Protein AF-A0A2U1NTQ9-F1 (afdb_monomer_lite)

pLDDT: mean 70.95, std 20.69, range [36.34, 97.25]

Radius of gyration: 29.58 Å; chains: 1; bounding box: 92×38×48 Å

InterPro domains:
  IPR010666 Zinc finger, GRF-type [PF06839] (3-42)
  IPR010666 Zinc finger, GRF-type [PS51999] (4-44)

Structure (mmCIF, N/CA/C/O backbone):
data_AF-A0A2U1NTQ9-F1
#
_entry.id   AF-A0A2U1NTQ9-F1
#
loop_
_atom_site.group_PDB
_atom_site.id
_atom_site.type_symbol
_atom_site.label_atom_id
_atom_site.label_alt_id
_atom_site.label_comp_id
_atom_site.label_asym_id
_atom_site.label_entity_id
_atom_site.label_seq_id
_atom_site.pdbx_PDB_ins_code
_atom_site.Cartn_x
_atom_site.Cartn_y
_atom_site.Cartn_z
_atom_site.occupancy
_atom_site.B_iso_or_equiv
_atom_site.auth_seq_id
_atom_site.auth_comp_id
_atom_site.auth_asym_id
_atom_site.auth_atom_id
_atom_site.pdbx_PDB_model_num
ATOM 1 N N . MET A 1 1 ? -14.479 7.773 19.818 1.00 83.50 1 MET A N 1
ATOM 2 C CA . MET A 1 1 ? -13.169 7.089 19.780 1.00 83.50 1 MET A CA 1
ATOM 3 C C . MET A 1 1 ? -13.435 5.592 19.778 1.00 83.50 1 MET A C 1
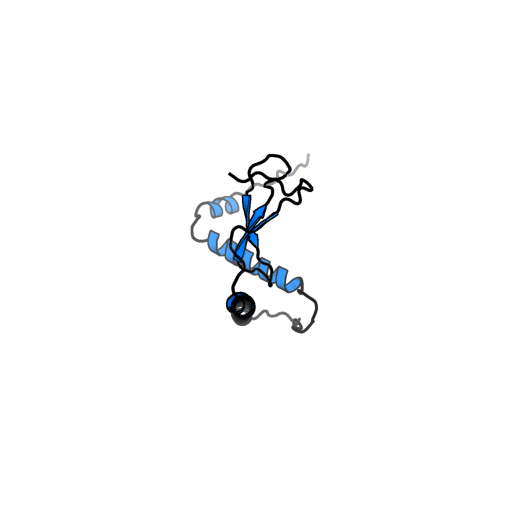ATOM 5 O O . MET A 1 1 ? -14.312 5.175 20.521 1.00 83.50 1 MET A O 1
ATOM 9 N N . VAL A 1 2 ? -12.800 4.818 18.895 1.00 94.62 2 VAL A N 1
ATOM 10 C CA . VAL A 1 2 ? -13.025 3.363 18.797 1.00 94.62 2 VAL A CA 1
ATOM 11 C C . VAL A 1 2 ? -11.916 2.657 19.569 1.00 94.62 2 VAL A C 1
ATOM 13 O O . VAL A 1 2 ? -10.745 2.933 19.314 1.00 94.62 2 VAL A O 1
ATOM 16 N N . ASN A 1 3 ? -12.277 1.768 20.492 1.00 96.06 3 ASN A N 1
ATOM 17 C CA . ASN A 1 3 ? -11.322 0.988 21.278 1.00 96.06 3 ASN A CA 1
ATOM 18 C C . ASN A 1 3 ? -11.262 -0.453 20.754 1.00 96.06 3 ASN A C 1
ATOM 20 O O . ASN A 1 3 ? -12.272 -0.991 20.303 1.00 96.06 3 ASN A O 1
ATOM 24 N N . CYS A 1 4 ? -10.081 -1.069 20.806 1.00 95.62 4 CYS A N 1
ATOM 25 C CA . CYS A 1 4 ? -9.908 -2.484 20.490 1.00 95.62 4 CYS A CA 1
ATOM 26 C C . CYS A 1 4 ? -10.336 -3.384 21.664 1.00 95.62 4 CYS A C 1
ATOM 28 O O . CYS A 1 4 ? -10.631 -2.902 22.758 1.00 95.62 4 CYS A O 1
ATOM 30 N N . PHE A 1 5 ? -10.302 -4.708 21.472 1.00 94.50 5 PHE A N 1
ATOM 31 C CA . PHE A 1 5 ? -10.665 -5.677 22.519 1.00 94.50 5 PHE A CA 1
ATOM 32 C C . PHE A 1 5 ? -9.721 -5.682 23.734 1.00 94.50 5 PHE A C 1
ATOM 34 O O . PHE A 1 5 ? -10.091 -6.186 24.786 1.00 94.50 5 PHE A O 1
ATOM 41 N N . CYS A 1 6 ? -8.530 -5.084 23.625 1.00 94.31 6 CYS A N 1
ATOM 42 C CA . CYS A 1 6 ? -7.624 -4.875 24.761 1.00 94.31 6 CYS A CA 1
ATOM 43 C C . CYS A 1 6 ? -7.947 -3.608 25.578 1.00 94.31 6 CYS A C 1
ATOM 45 O O . CYS A 1 6 ? -7.220 -3.301 26.515 1.00 94.31 6 CYS A O 1
ATOM 47 N N . GLY A 1 7 ? -8.963 -2.825 25.193 1.00 93.12 7 GLY A N 1
ATOM 48 C CA . GLY A 1 7 ? -9.300 -1.542 25.826 1.00 93.12 7 GLY A CA 1
ATOM 49 C C . GLY A 1 7 ? -8.474 -0.342 25.340 1.00 93.12 7 GLY A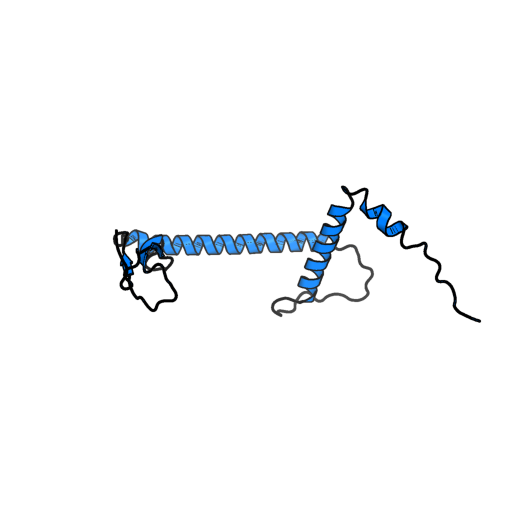 C 1
ATOM 50 O O . GLY A 1 7 ? -8.786 0.792 25.694 1.00 93.12 7 GLY A O 1
ATOM 51 N N . ASN A 1 8 ? -7.467 -0.563 24.490 1.00 92.94 8 ASN A N 1
ATOM 52 C CA . ASN A 1 8 ? -6.643 0.498 23.904 1.00 92.94 8 ASN A CA 1
ATOM 53 C C . ASN A 1 8 ? -7.362 1.207 22.747 1.00 92.94 8 ASN A C 1
ATOM 55 O O . ASN A 1 8 ? -8.197 0.613 22.064 1.00 92.94 8 ASN A O 1
ATOM 59 N N . GLN A 1 9 ? -6.980 2.453 22.460 1.00 96.25 9 GLN A N 1
ATOM 60 C CA . GLN A 1 9 ? -7.462 3.168 21.278 1.00 96.25 9 GLN A CA 1
ATOM 61 C C . GLN A 1 9 ? -7.045 2.444 19.988 1.00 96.25 9 GLN A C 1
ATOM 63 O O . GLN A 1 9 ? -5.871 2.119 19.793 1.00 96.25 9 GLN A O 1
ATOM 68 N N . ALA A 1 10 ? -8.004 2.204 19.093 1.00 96.50 10 ALA A N 1
ATOM 69 C CA . ALA A 1 10 ? -7.735 1.610 17.791 1.00 96.50 10 ALA A CA 1
ATOM 70 C C . ALA A 1 10 ? -6.993 2.594 16.873 1.00 96.50 10 ALA A C 1
ATOM 72 O O . ALA A 1 10 ? -7.249 3.801 16.885 1.00 96.50 10 ALA A O 1
ATOM 73 N N . VAL A 1 11 ? -6.100 2.060 16.040 1.00 96.00 11 VAL A N 1
ATOM 74 C CA . VAL A 1 11 ? -5.295 2.831 15.082 1.00 96.00 11 VAL A CA 1
ATOM 75 C C . VAL A 1 11 ? -5.768 2.586 13.659 1.00 96.00 11 VAL A C 1
ATOM 77 O O . VAL A 1 11 ? -6.186 1.482 13.317 1.00 96.00 11 VAL A O 1
ATOM 80 N N . MET A 1 12 ? -5.686 3.614 12.818 1.00 97.25 12 MET A N 1
ATOM 81 C CA . MET A 1 12 ? -6.046 3.523 11.405 1.00 97.25 12 MET A CA 1
ATOM 82 C C . MET A 1 12 ? -4.886 2.946 10.587 1.00 97.25 12 MET A C 1
ATOM 84 O O . MET A 1 12 ? -3.745 3.386 10.713 1.00 97.25 12 MET A O 1
ATOM 88 N N . ARG A 1 13 ? -5.186 1.976 9.725 1.00 95.62 13 ARG A N 1
ATOM 89 C CA . ARG A 1 13 ? -4.256 1.331 8.792 1.00 95.62 13 ARG A CA 1
ATOM 90 C C . ARG A 1 13 ? -4.868 1.243 7.404 1.00 95.62 13 ARG A C 1
ATOM 92 O O . ARG A 1 13 ? -6.083 1.311 7.247 1.00 95.62 13 ARG A O 1
ATOM 99 N N . THR A 1 14 ? -4.017 1.043 6.406 1.00 94.56 14 THR A N 1
ATOM 100 C CA . THR A 1 14 ? -4.418 0.898 5.004 1.00 94.56 14 THR A CA 1
ATOM 101 C C . THR A 1 14 ? -4.205 -0.541 4.556 1.00 94.56 14 THR A C 1
ATOM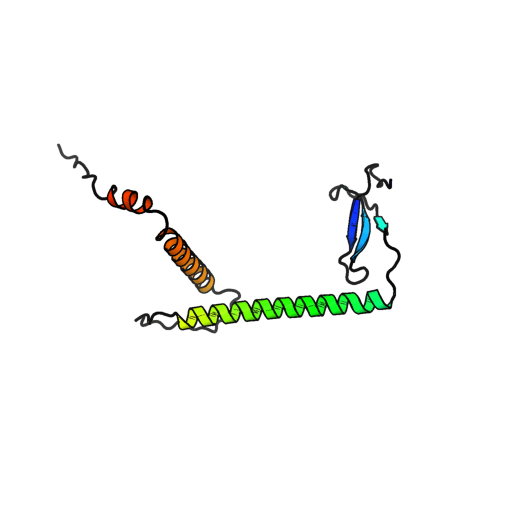 103 O O . THR A 1 14 ? -3.131 -1.106 4.764 1.00 94.56 14 THR A O 1
ATOM 106 N N . SER A 1 15 ? -5.223 -1.149 3.948 1.00 91.56 15 SER A N 1
ATOM 107 C CA . SER A 1 15 ? -5.090 -2.457 3.314 1.00 91.56 15 SER A CA 1
ATOM 108 C C . SER A 1 15 ? -4.369 -2.312 1.976 1.00 91.56 15 SER A C 1
ATOM 110 O O . SER A 1 15 ? -4.729 -1.486 1.141 1.00 91.56 15 SER A O 1
ATOM 112 N N . TRP A 1 16 ? -3.358 -3.147 1.764 1.00 85.62 16 TRP A N 1
ATOM 113 C CA . TRP A 1 16 ? -2.628 -3.260 0.496 1.00 85.62 16 TRP A CA 1
ATOM 114 C C . TRP A 1 16 ? -2.911 -4.588 -0.209 1.00 85.62 16 TRP A C 1
ATOM 116 O O . TRP A 1 16 ? -2.156 -5.034 -1.067 1.00 85.62 16 TRP A O 1
ATOM 126 N N . THR A 1 17 ? -4.005 -5.246 0.171 1.00 86.75 17 THR A N 1
ATOM 127 C CA . THR A 1 17 ? -4.445 -6.485 -0.474 1.00 86.75 17 THR A CA 1
ATOM 128 C C . THR A 1 17 ? -5.011 -6.195 -1.861 1.00 86.75 17 THR A C 1
ATOM 130 O O . THR A 1 17 ? -5.562 -5.123 -2.095 1.00 86.75 17 THR A O 1
ATOM 133 N N . HIS A 1 18 ? -4.954 -7.169 -2.770 1.00 82.12 18 HIS A N 1
ATOM 134 C CA . HIS A 1 18 ? -5.539 -7.041 -4.111 1.00 82.12 18 HIS A CA 1
ATOM 135 C C . HIS A 1 18 ? -7.058 -6.785 -4.076 1.00 82.12 18 HIS A C 1
ATOM 137 O O . HIS A 1 18 ? -7.610 -6.132 -4.956 1.00 82.12 18 HIS A O 1
ATOM 143 N N . THR A 1 19 ? -7.759 -7.298 -3.063 1.00 86.12 19 THR A N 1
ATOM 144 C CA . THR A 1 19 ? -9.219 -7.163 -2.943 1.00 86.12 19 THR A CA 1
ATOM 145 C C . THR A 1 19 ? -9.654 -5.835 -2.331 1.00 86.12 19 THR A C 1
ATOM 147 O O . THR A 1 19 ? -10.755 -5.365 -2.625 1.00 86.12 19 THR A O 1
ATOM 150 N N . ASN A 1 20 ? -8.810 -5.221 -1.497 1.00 91.06 20 ASN A N 1
ATOM 151 C CA . ASN A 1 20 ? -9.101 -3.964 -0.811 1.00 91.06 20 ASN A CA 1
ATOM 152 C C . ASN A 1 20 ? -7.934 -2.955 -0.902 1.00 91.06 20 ASN A C 1
ATOM 154 O O . ASN A 1 20 ? -7.558 -2.394 0.127 1.00 91.06 20 ASN A O 1
ATOM 158 N N . PRO A 1 21 ? -7.346 -2.700 -2.088 1.00 87.88 21 PRO A N 1
ATOM 159 C CA . PRO A 1 21 ? -6.199 -1.804 -2.197 1.00 87.88 21 PRO A CA 1
ATOM 160 C C . PRO A 1 21 ? -6.559 -0.385 -1.753 1.00 87.88 21 PRO A C 1
ATOM 162 O O . PRO A 1 21 ? -7.545 0.189 -2.207 1.00 87.88 21 PRO A O 1
ATOM 165 N N . GLY A 1 22 ? -5.759 0.186 -0.856 1.00 88.19 22 GLY A N 1
ATOM 166 C CA . GLY A 1 22 ? -5.936 1.553 -0.371 1.00 88.19 22 GLY A CA 1
ATOM 167 C C . GLY A 1 22 ? -7.098 1.749 0.610 1.00 88.19 22 GLY A C 1
ATOM 168 O O . GLY A 1 22 ? -7.288 2.862 1.092 1.00 88.19 22 GLY A O 1
ATOM 169 N N . ARG A 1 23 ? -7.868 0.703 0.944 1.00 94.44 23 ARG A N 1
ATOM 170 C CA . ARG A 1 23 ? -9.023 0.816 1.847 1.00 94.44 23 ARG A CA 1
ATOM 171 C C . ARG A 1 23 ? -8.574 0.844 3.304 1.00 94.44 23 ARG A C 1
ATOM 173 O O . ARG A 1 23 ? -7.824 -0.037 3.734 1.00 94.44 23 ARG A O 1
ATOM 180 N N . ARG A 1 24 ? -9.051 1.816 4.083 1.00 96.62 24 ARG A N 1
ATOM 181 C CA . ARG A 1 24 ? -8.644 1.977 5.483 1.00 96.62 24 ARG A CA 1
ATOM 182 C C . ARG A 1 24 ? -9.499 1.163 6.441 1.00 96.62 24 ARG A C 1
ATOM 184 O O . ARG A 1 24 ? -10.716 1.046 6.281 1.00 96.62 24 ARG A O 1
ATOM 191 N N . PHE A 1 25 ? -8.851 0.639 7.470 1.00 97.06 25 PHE A N 1
ATOM 192 C CA . PHE A 1 25 ? -9.459 -0.089 8.576 1.00 97.06 25 PHE A CA 1
ATOM 193 C C . PHE A 1 25 ? -8.838 0.340 9.906 1.00 97.06 25 PHE A C 1
ATOM 195 O O . PHE A 1 25 ? -7.741 0.891 9.947 1.00 97.06 25 PHE A O 1
ATOM 202 N N . LEU A 1 26 ? -9.554 0.100 10.994 1.00 97.12 26 LEU A N 1
ATOM 203 C CA . LEU A 1 26 ? -9.098 0.261 12.363 1.00 97.12 26 LEU A CA 1
ATOM 204 C C . LEU A 1 26 ? -8.650 -1.101 12.897 1.00 97.12 26 LEU A C 1
ATOM 206 O O . LEU A 1 26 ? -9.346 -2.099 12.703 1.00 97.12 26 LEU A O 1
ATOM 210 N N . SER A 1 27 ? -7.509 -1.136 13.581 1.00 96.06 27 SER A N 1
ATOM 211 C CA . SER A 1 27 ? -6.987 -2.333 14.247 1.00 96.06 27 SER A CA 1
ATOM 212 C C . SER A 1 27 ? -6.464 -2.020 15.643 1.00 96.06 27 SER A C 1
ATOM 214 O O . SER A 1 27 ? -6.286 -0.855 16.008 1.00 96.06 27 SER A O 1
ATOM 216 N N . CYS A 1 28 ? -6.161 -3.063 16.421 1.00 95.75 28 CYS A N 1
ATOM 217 C CA . CYS A 1 28 ? -5.378 -2.899 17.643 1.00 95.75 28 CYS A CA 1
ATOM 218 C C . CYS A 1 28 ? -4.049 -2.181 17.336 1.00 95.75 28 CYS A C 1
ATOM 220 O O . CYS A 1 28 ? -3.412 -2.431 16.304 1.00 95.75 28 CYS A O 1
ATOM 222 N N . ALA A 1 29 ? -3.638 -1.277 18.228 1.00 92.25 29 ALA A N 1
ATOM 223 C CA . ALA A 1 29 ? -2.339 -0.612 18.153 1.00 92.25 29 ALA A CA 1
ATOM 224 C C . ALA A 1 29 ? -1.186 -1.602 18.377 1.00 92.25 29 ALA A C 1
ATOM 226 O O . ALA A 1 29 ? -0.162 -1.545 17.696 1.00 92.25 29 ALA A O 1
ATOM 227 N N . GLN A 1 30 ? -1.377 -2.538 19.307 1.00 89.69 30 GLN A N 1
ATOM 228 C CA . GLN A 1 30 ? -0.409 -3.575 19.632 1.00 89.69 30 GLN A CA 1
ATOM 229 C C . GLN A 1 30 ? -0.542 -4.726 18.632 1.00 89.69 30 GLN A C 1
ATOM 231 O O . GLN A 1 30 ? -1.536 -5.439 18.632 1.00 89.69 30 GLN A O 1
ATOM 236 N N . ILE A 1 31 ? 0.466 -4.897 17.773 1.00 77.06 31 ILE A N 1
ATOM 237 C CA . ILE A 1 31 ? 0.536 -6.010 16.803 1.00 77.06 31 ILE A CA 1
ATOM 238 C C . ILE A 1 31 ? 0.845 -7.339 17.509 1.00 77.06 31 ILE A C 1
ATOM 240 O O . ILE A 1 31 ? 0.503 -8.402 17.010 1.00 77.06 31 ILE A O 1
ATOM 244 N N . VAL A 1 32 ? 1.512 -7.267 18.663 1.00 74.06 32 VAL A N 1
ATOM 245 C CA . VAL A 1 32 ? 2.032 -8.431 19.396 1.00 74.06 32 VAL A CA 1
ATOM 246 C C . VAL A 1 32 ? 0.949 -9.119 20.224 1.00 74.06 32 VAL A C 1
ATOM 248 O O . VAL A 1 32 ? 1.057 -10.304 20.527 1.00 74.06 32 VAL A O 1
ATOM 251 N N . THR A 1 33 ? -0.098 -8.388 20.612 1.00 69.44 33 THR A N 1
ATOM 252 C CA . THR A 1 33 ? -1.242 -9.009 21.272 1.00 69.44 33 THR A CA 1
ATOM 253 C C . THR A 1 33 ? -2.058 -9.737 20.215 1.00 69.44 33 THR A C 1
ATOM 255 O O . THR A 1 33 ? -2.280 -9.206 19.130 1.00 69.44 33 THR A O 1
ATOM 258 N N . ASN A 1 34 ? -2.516 -10.951 20.526 1.00 83.88 34 ASN A N 1
ATOM 259 C CA . ASN A 1 34 ? -3.389 -11.757 19.663 1.00 83.88 34 ASN A CA 1
ATOM 260 C C . ASN A 1 34 ? -4.820 -11.165 19.622 1.00 83.88 34 ASN A C 1
ATOM 262 O O . ASN A 1 34 ? -5.812 -11.840 19.881 1.00 83.88 34 ASN A O 1
ATOM 266 N N . CYS A 1 35 ? -4.907 -9.843 19.445 1.00 93.19 35 CYS A N 1
ATOM 267 C CA . CYS A 1 35 ? -6.117 -9.048 19.446 1.00 93.19 35 CYS A CA 1
ATOM 268 C C . CYS A 1 35 ? -6.617 -8.912 18.013 1.00 93.19 35 CYS A C 1
ATOM 270 O O . CYS A 1 35 ? -6.182 -8.031 17.269 1.00 93.19 35 CYS A O 1
ATOM 272 N N . ASP A 1 36 ? -7.609 -9.724 17.670 1.00 92.94 36 ASP A N 1
ATOM 273 C CA . ASP A 1 36 ? -8.207 -9.757 16.333 1.00 92.94 36 ASP A CA 1
ATOM 274 C C . ASP A 1 36 ? -9.221 -8.625 16.098 1.00 92.94 36 ASP A C 1
ATOM 276 O O . ASP A 1 36 ? -10.149 -8.741 15.296 1.00 92.94 36 ASP A O 1
ATOM 280 N N . PHE A 1 37 ? -9.075 -7.501 16.810 1.00 95.81 37 PHE A N 1
ATOM 281 C CA . PHE A 1 37 ? -9.927 -6.342 16.589 1.00 95.81 37 PHE A CA 1
ATOM 282 C C . PHE A 1 37 ? -9.708 -5.785 15.181 1.00 95.81 37 PHE A C 1
ATOM 284 O O . PHE A 1 37 ? -8.604 -5.356 14.827 1.00 95.81 37 PHE A O 1
ATOM 291 N N . PHE A 1 38 ? -10.792 -5.724 14.414 1.00 95.81 38 PHE A N 1
ATOM 292 C CA . PHE A 1 38 ? -10.801 -5.241 13.045 1.00 95.81 38 PHE A CA 1
ATOM 293 C C . PHE A 1 38 ? -12.119 -4.529 12.732 1.00 95.81 38 PHE A C 1
ATOM 295 O O . PHE A 1 38 ? -13.198 -5.058 12.998 1.00 95.81 38 PHE A O 1
ATOM 302 N N . LEU A 1 39 ? -12.042 -3.350 12.110 1.00 96.62 39 LEU A N 1
ATOM 303 C CA . LEU A 1 39 ? -13.220 -2.621 11.639 1.00 96.62 39 LEU A CA 1
ATOM 304 C C . LEU A 1 39 ? -12.900 -1.814 10.379 1.00 96.62 39 LEU A C 1
ATOM 306 O O . LEU A 1 39 ? -11.970 -1.015 10.375 1.00 96.62 39 LEU A O 1
ATOM 310 N N . TRP A 1 40 ? -13.684 -1.961 9.310 1.00 96.88 40 TRP A N 1
ATOM 311 C CA . TRP A 1 40 ? -13.521 -1.115 8.123 1.00 96.88 40 TRP A CA 1
ATOM 312 C C . TRP A 1 40 ? -13.892 0.341 8.430 1.00 96.88 40 TRP A C 1
ATOM 314 O O . TRP A 1 40 ? -14.977 0.603 8.941 1.00 96.88 40 TRP A O 1
ATOM 324 N N . PHE A 1 41 ? -13.003 1.279 8.090 1.00 96.44 41 PHE A N 1
ATOM 325 C CA . PHE A 1 41 ? -13.277 2.715 8.186 1.00 96.44 41 PHE A CA 1
ATOM 326 C C . PHE A 1 41 ? -13.925 3.220 6.898 1.00 96.44 41 PHE A C 1
ATOM 328 O O . PHE A 1 41 ? -14.971 3.861 6.929 1.00 96.44 41 PHE A O 1
ATOM 335 N N . ASP A 1 42 ? -13.323 2.888 5.755 1.00 95.25 42 ASP A N 1
ATOM 336 C CA . ASP A 1 42 ? -13.891 3.239 4.458 1.00 95.25 42 ASP A CA 1
ATOM 337 C C . ASP A 1 42 ? -14.984 2.229 4.054 1.00 95.25 42 ASP A C 1
ATOM 339 O O . ASP A 1 42 ? -14.847 1.018 4.306 1.00 95.25 42 ASP A O 1
ATOM 343 N N . PRO A 1 43 ? -16.050 2.671 3.364 1.00 94.50 43 PRO A N 1
ATOM 344 C CA . PRO A 1 43 ? -17.059 1.769 2.817 1.00 94.50 43 PRO A CA 1
ATOM 345 C C . PRO A 1 43 ? -16.452 0.804 1.781 1.00 94.50 43 PRO A C 1
ATOM 347 O O . PRO A 1 43 ? -15.331 1.015 1.305 1.00 94.50 43 PRO A O 1
ATOM 350 N N . PRO A 1 44 ? -17.157 -0.287 1.427 1.00 91.56 44 PRO A N 1
ATOM 351 C CA . PRO A 1 44 ? -16.710 -1.187 0.373 1.00 91.56 44 PRO A CA 1
ATOM 352 C C . PRO A 1 44 ? -16.446 -0.425 -0.923 1.00 91.56 44 PRO A C 1
ATOM 354 O O . PRO A 1 44 ? -17.257 0.391 -1.359 1.00 91.56 44 PRO A O 1
ATOM 357 N N . MET A 1 45 ? -15.313 -0.712 -1.559 1.00 88.38 45 MET A N 1
ATOM 358 C CA . MET A 1 45 ? -15.005 -0.113 -2.851 1.00 88.38 45 MET A CA 1
ATOM 359 C C . MET A 1 45 ? -15.968 -0.605 -3.928 1.00 88.38 45 MET A C 1
ATOM 361 O O . MET A 1 45 ? -16.364 -1.777 -3.952 1.00 88.38 45 MET A O 1
ATOM 365 N N . CYS A 1 46 ? -16.293 0.279 -4.870 1.00 89.50 46 CYS A N 1
ATOM 366 C CA . CYS A 1 46 ? -17.128 -0.089 -6.003 1.00 89.50 46 CYS A CA 1
ATOM 367 C C . CYS A 1 46 ? -16.460 -1.195 -6.841 1.00 89.50 46 CYS A C 1
ATOM 369 O O . CYS A 1 46 ? -15.233 -1.330 -6.880 1.00 89.50 46 CYS A O 1
ATOM 371 N N . ALA A 1 47 ? -17.274 -2.004 -7.527 1.00 90.38 47 ALA A N 1
ATOM 372 C CA . ALA A 1 47 ? -16.785 -3.125 -8.334 1.00 90.38 47 ALA A CA 1
ATOM 373 C C . ALA A 1 47 ? -15.749 -2.684 -9.381 1.00 90.38 47 ALA A C 1
ATOM 375 O O . ALA A 1 47 ? -14.741 -3.359 -9.575 1.00 90.38 47 ALA A O 1
ATOM 376 N N . ARG A 1 48 ? -15.950 -1.501 -9.977 1.00 90.69 48 ARG A N 1
ATOM 377 C CA . ARG A 1 48 ? -15.017 -0.908 -10.938 1.00 90.69 48 ARG A CA 1
ATOM 378 C C . ARG A 1 48 ? -13.652 -0.610 -10.314 1.00 90.69 48 ARG A C 1
ATOM 380 O O . ARG A 1 48 ? -12.640 -0.979 -10.894 1.00 90.69 48 ARG A O 1
ATOM 387 N N . ALA A 1 49 ? -13.608 0.016 -9.138 1.00 87.25 49 ALA A N 1
ATOM 388 C CA . ALA A 1 49 ? -12.350 0.325 -8.457 1.00 87.25 49 ALA A CA 1
ATOM 389 C C . ALA A 1 49 ? -11.588 -0.952 -8.070 1.00 87.25 49 ALA A C 1
ATOM 391 O O . ALA A 1 49 ? -10.389 -1.045 -8.321 1.00 87.25 49 ALA A O 1
ATOM 392 N N . ARG A 1 50 ? -12.296 -1.968 -7.554 1.00 87.69 50 ARG A N 1
ATOM 393 C CA . ARG A 1 50 ? -11.706 -3.280 -7.230 1.00 87.69 50 ARG A CA 1
ATOM 394 C C . ARG A 1 50 ? -11.120 -3.999 -8.448 1.00 87.69 50 ARG A C 1
ATOM 396 O O . ARG A 1 50 ? -10.180 -4.764 -8.281 1.00 87.69 50 ARG A O 1
ATOM 403 N N . ALA A 1 51 ? -11.658 -3.764 -9.644 1.00 87.69 51 ALA A N 1
ATOM 404 C CA . ALA A 1 51 ? -11.139 -4.342 -10.882 1.00 87.69 51 ALA A CA 1
ATOM 405 C C . ALA A 1 51 ? -9.966 -3.537 -11.469 1.00 87.69 51 ALA A C 1
ATOM 407 O O . ALA A 1 51 ? -8.986 -4.118 -11.923 1.00 87.69 51 ALA A O 1
ATOM 408 N N . ILE A 1 52 ? -10.052 -2.203 -11.458 1.00 90.19 52 ILE A N 1
ATOM 409 C CA . ILE A 1 52 ? -9.084 -1.334 -12.144 1.00 90.19 52 ILE A CA 1
ATOM 410 C C . ILE A 1 52 ? -7.816 -1.108 -11.310 1.00 90.19 52 ILE A C 1
ATOM 412 O O . ILE A 1 52 ? -6.713 -1.206 -11.846 1.00 90.19 52 ILE A O 1
ATOM 416 N N . ILE A 1 53 ? -7.946 -0.805 -10.012 1.00 87.81 53 ILE A N 1
ATOM 417 C CA . ILE A 1 53 ? -6.809 -0.386 -9.171 1.00 87.81 53 ILE A CA 1
ATOM 418 C C . ILE A 1 53 ? -5.697 -1.445 -9.128 1.00 87.81 53 ILE A C 1
ATOM 420 O O . ILE A 1 53 ? -4.540 -1.069 -9.331 1.00 87.81 53 ILE A O 1
ATOM 424 N N . PRO A 1 54 ? -5.984 -2.747 -8.922 1.00 87.44 54 PRO A N 1
ATOM 425 C CA . PRO A 1 54 ? -4.923 -3.747 -8.906 1.00 87.44 54 PRO A CA 1
ATOM 426 C C . PRO A 1 54 ? -4.185 -3.851 -10.242 1.00 87.44 54 PRO A C 1
ATOM 428 O O . PRO A 1 54 ? -2.959 -3.886 -10.250 1.00 87.44 54 PRO A O 1
ATOM 431 N N . GLY A 1 55 ? -4.910 -3.811 -11.367 1.00 89.25 55 GLY A N 1
ATOM 432 C CA . GLY A 1 55 ? -4.303 -3.839 -12.700 1.00 89.25 55 GLY A CA 1
ATOM 433 C C . GLY A 1 55 ? -3.355 -2.661 -12.937 1.00 89.25 55 GLY A C 1
ATOM 434 O O . GLY A 1 55 ? -2.242 -2.855 -13.424 1.00 89.25 55 GLY A O 1
ATOM 435 N N . LEU A 1 56 ? -3.753 -1.452 -12.523 1.00 90.38 56 LEU A N 1
ATOM 436 C CA . LEU A 1 56 ? -2.905 -0.259 -12.615 1.00 90.38 56 LEU A CA 1
ATOM 437 C C . LEU A 1 56 ? -1.660 -0.355 -11.725 1.00 90.38 56 LEU A C 1
ATOM 439 O O . LEU A 1 56 ? -0.568 -0.007 -12.168 1.00 90.38 56 LEU A O 1
ATOM 443 N N . LEU A 1 57 ? -1.803 -0.846 -10.491 1.00 87.31 57 LEU A N 1
ATOM 444 C CA . LEU A 1 57 ? -0.671 -1.032 -9.580 1.00 87.31 57 LEU A CA 1
ATOM 445 C C . LEU A 1 57 ? 0.322 -2.064 -10.118 1.00 87.31 57 LEU A C 1
ATOM 447 O O . LEU A 1 57 ? 1.525 -1.816 -10.094 1.00 87.31 57 LEU A O 1
ATOM 451 N N . THR A 1 58 ? -0.163 -3.189 -10.643 1.00 89.88 58 THR A N 1
ATOM 452 C CA . THR A 1 58 ? 0.691 -4.210 -11.258 1.00 89.88 58 THR A CA 1
ATOM 453 C C . THR A 1 58 ? 1.424 -3.658 -12.476 1.00 89.88 58 THR A C 1
ATOM 455 O O . THR A 1 58 ? 2.635 -3.842 -12.581 1.00 89.88 58 THR A O 1
ATOM 458 N N . ALA A 1 59 ? 0.725 -2.939 -13.359 1.00 92.62 59 ALA A N 1
ATOM 459 C CA . ALA A 1 59 ? 1.339 -2.316 -14.528 1.00 92.62 59 ALA A CA 1
ATOM 460 C C . ALA A 1 59 ? 2.421 -1.303 -14.125 1.00 92.62 59 ALA A C 1
ATOM 462 O O . ALA A 1 59 ? 3.536 -1.361 -14.639 1.00 92.62 59 ALA A O 1
ATOM 463 N N . ARG A 1 60 ? 2.133 -0.430 -13.152 1.00 92.94 60 ARG A N 1
ATOM 464 C CA . ARG A 1 60 ? 3.109 0.528 -12.616 1.00 92.94 60 ARG A CA 1
ATOM 465 C C . ARG A 1 60 ? 4.335 -0.181 -12.041 1.00 92.94 60 ARG A C 1
ATOM 467 O O . ARG A 1 60 ? 5.450 0.163 -12.406 1.00 92.94 60 ARG A O 1
ATOM 474 N N . ASN A 1 61 ? 4.141 -1.183 -11.185 1.00 90.00 61 ASN A N 1
ATOM 475 C CA . ASN A 1 61 ? 5.252 -1.907 -10.563 1.00 90.00 61 ASN A CA 1
ATOM 476 C C . ASN A 1 61 ? 6.121 -2.625 -11.611 1.00 90.00 61 ASN A C 1
ATOM 478 O O . ASN A 1 61 ? 7.341 -2.673 -11.473 1.00 90.00 61 ASN A O 1
ATOM 482 N N . ALA A 1 62 ? 5.510 -3.169 -12.668 1.00 93.06 62 ALA A N 1
ATOM 483 C CA . ALA A 1 62 ? 6.238 -3.784 -13.775 1.00 93.06 62 ALA A CA 1
ATOM 484 C C . ALA A 1 62 ? 7.062 -2.755 -14.566 1.00 93.06 62 ALA A C 1
ATOM 486 O O . ALA A 1 62 ? 8.215 -3.023 -14.906 1.00 93.06 62 ALA A O 1
ATOM 487 N N . LEU A 1 63 ? 6.498 -1.569 -14.818 1.00 94.31 63 LEU A N 1
ATOM 488 C CA . LEU A 1 63 ? 7.212 -0.465 -15.461 1.00 94.31 63 LEU A CA 1
ATOM 489 C C . LEU A 1 63 ? 8.388 0.015 -14.604 1.00 94.31 63 LEU A C 1
ATOM 491 O O . LEU A 1 63 ? 9.499 0.120 -15.115 1.00 94.31 63 LEU A O 1
ATOM 495 N N . GLU A 1 64 ? 8.182 0.219 -13.303 1.00 93.25 64 GLU A N 1
ATOM 496 C CA . GLU A 1 64 ? 9.244 0.600 -12.363 1.00 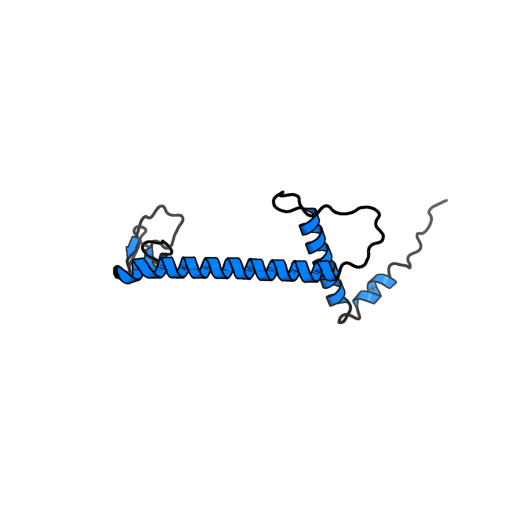93.25 64 GLU A CA 1
ATOM 497 C C . GLU A 1 64 ? 10.371 -0.446 -12.332 1.00 93.25 64 GLU A C 1
ATOM 499 O O . GLU A 1 64 ? 11.549 -0.096 -12.414 1.00 93.25 64 GLU A O 1
ATOM 504 N N . ALA A 1 65 ? 10.035 -1.740 -12.290 1.00 91.69 65 ALA A N 1
ATOM 505 C CA . ALA A 1 65 ? 11.025 -2.815 -12.341 1.00 91.69 65 ALA A CA 1
ATOM 506 C C . ALA A 1 65 ? 11.823 -2.811 -13.657 1.00 91.69 65 ALA A C 1
ATOM 508 O O . ALA A 1 65 ? 13.044 -2.991 -13.649 1.00 91.69 65 ALA A O 1
ATOM 509 N N . HIS A 1 66 ? 11.154 -2.564 -14.785 1.00 87.56 66 HIS A N 1
ATOM 510 C CA . HIS A 1 66 ? 11.806 -2.466 -16.086 1.00 87.56 66 HIS A CA 1
ATOM 511 C C . HIS A 1 66 ? 12.728 -1.242 -16.177 1.00 87.56 66 HIS A C 1
ATOM 513 O O . HIS A 1 66 ? 13.855 -1.356 -16.661 1.00 87.56 66 HIS A O 1
ATOM 519 N N . GLU A 1 67 ? 12.307 -0.086 -15.659 1.00 92.38 67 GLU A N 1
ATOM 520 C CA . GLU A 1 67 ? 13.151 1.109 -15.582 1.00 92.38 67 GLU A CA 1
ATOM 521 C C . GLU A 1 67 ? 14.404 0.883 -14.737 1.00 92.38 67 GLU A C 1
ATOM 523 O O . GLU A 1 67 ? 15.497 1.288 -15.137 1.00 92.38 67 GLU A O 1
ATOM 528 N N . VAL A 1 68 ? 14.267 0.229 -13.580 1.00 89.00 68 VAL A N 1
ATOM 529 C CA . VAL A 1 68 ? 15.409 -0.144 -12.734 1.00 89.00 68 VAL A CA 1
ATOM 530 C C . VAL A 1 68 ? 16.357 -1.066 -13.501 1.00 89.00 68 VAL A C 1
ATOM 532 O O . VAL A 1 68 ? 17.566 -0.824 -13.508 1.00 89.00 68 VAL A O 1
ATOM 535 N N . GLY A 1 69 ? 15.820 -2.061 -14.214 1.00 82.69 69 GLY A N 1
ATOM 536 C CA . GLY A 1 69 ? 16.598 -2.953 -15.073 1.00 82.69 69 GLY A CA 1
ATOM 537 C C . GLY A 1 69 ? 17.363 -2.203 -16.167 1.00 82.69 69 GLY A C 1
ATOM 538 O O . GLY A 1 69 ? 18.571 -2.385 -16.306 1.00 82.69 69 GLY A O 1
ATOM 539 N N . ILE A 1 70 ? 16.705 -1.295 -16.894 1.00 83.38 70 ILE A N 1
ATOM 540 C CA . ILE A 1 70 ? 17.351 -0.469 -17.926 1.00 83.38 70 ILE A CA 1
ATOM 541 C C . ILE A 1 70 ? 18.437 0.417 -17.317 1.00 83.38 70 ILE A C 1
ATOM 543 O O . ILE A 1 70 ? 19.546 0.469 -17.847 1.00 83.38 70 ILE A O 1
ATOM 547 N N . LYS A 1 71 ? 18.159 1.106 -16.204 1.00 79.38 71 LYS A N 1
ATOM 548 C CA . LYS A 1 71 ? 19.150 1.952 -15.518 1.00 79.38 71 LYS A CA 1
ATOM 549 C C . LYS A 1 71 ? 20.373 1.135 -15.101 1.00 79.38 71 LYS A C 1
ATOM 551 O O . LYS A 1 71 ? 21.499 1.595 -15.290 1.00 79.38 71 LYS A O 1
ATOM 556 N N . HIS A 1 72 ? 20.168 -0.079 -14.593 1.00 74.69 72 HIS A N 1
ATOM 557 C CA . HIS A 1 72 ? 21.252 -0.992 -14.244 1.00 74.69 72 HIS A CA 1
ATOM 558 C C . HIS A 1 72 ? 22.058 -1.425 -15.483 1.00 74.69 72 HIS A C 1
ATOM 560 O O . HIS A 1 72 ? 23.281 -1.293 -15.498 1.00 74.69 72 HIS A O 1
ATOM 566 N N . LEU A 1 73 ? 21.393 -1.827 -16.572 1.00 72.75 73 LEU A N 1
ATOM 567 C CA . LEU A 1 73 ? 22.049 -2.178 -17.840 1.00 72.75 73 LEU A CA 1
ATOM 568 C C . LEU A 1 73 ? 22.844 -1.007 -18.442 1.00 72.75 73 LEU A C 1
ATOM 570 O O . LEU A 1 73 ? 23.951 -1.198 -18.948 1.00 72.75 73 LEU A O 1
ATOM 574 N N . LEU A 1 74 ? 22.317 0.217 -18.371 1.00 73.31 74 LEU A N 1
ATOM 575 C CA . LEU A 1 74 ? 23.013 1.419 -18.832 1.00 73.31 74 LEU A CA 1
ATOM 576 C C . LEU A 1 74 ? 24.267 1.704 -17.996 1.00 73.31 74 LEU A C 1
ATOM 578 O O . LEU A 1 74 ? 25.307 2.021 -18.573 1.00 73.31 74 LEU A O 1
ATOM 582 N N . ARG A 1 75 ? 24.212 1.531 -16.668 1.00 62.88 75 ARG A N 1
ATOM 583 C CA . ARG A 1 75 ? 25.402 1.633 -15.802 1.00 62.88 75 ARG A CA 1
ATOM 584 C C . ARG A 1 75 ? 26.459 0.593 -16.176 1.00 62.88 75 ARG A C 1
ATOM 586 O O . ARG A 1 75 ? 27.610 0.967 -16.395 1.00 62.88 75 ARG A O 1
ATOM 593 N N . LEU A 1 76 ? 26.072 -0.671 -16.366 1.00 60.78 76 LEU A N 1
ATOM 594 C CA . LEU A 1 76 ? 26.985 -1.729 -16.826 1.00 60.78 76 LEU A CA 1
ATOM 595 C C . LEU A 1 76 ? 27.629 -1.389 -18.183 1.00 60.78 76 LEU A C 1
ATOM 597 O O . LEU A 1 76 ? 28.822 -1.621 -18.393 1.00 60.78 76 LEU A O 1
ATOM 601 N N . ARG A 1 77 ? 26.876 -0.780 -19.108 1.00 57.00 77 ARG A N 1
ATOM 602 C CA . ARG A 1 77 ? 27.395 -0.337 -20.414 1.00 57.00 77 ARG A CA 1
ATOM 603 C C . ARG A 1 77 ? 28.415 0.805 -20.305 1.00 57.00 77 ARG A C 1
ATOM 605 O O . ARG A 1 77 ? 29.344 0.873 -21.107 1.00 57.00 77 ARG A O 1
ATOM 612 N N . VAL A 1 78 ? 28.255 1.706 -19.337 1.00 56.16 78 VAL A N 1
ATOM 613 C CA . VAL A 1 78 ? 29.221 2.788 -19.073 1.00 56.16 78 VAL A CA 1
ATOM 614 C C . VAL A 1 78 ? 30.504 2.232 -18.450 1.00 56.16 78 VAL A C 1
ATOM 616 O O . VAL A 1 78 ? 31.593 2.600 -18.889 1.00 56.16 78 VAL A O 1
ATOM 619 N N . VAL A 1 79 ? 30.390 1.299 -17.499 1.00 54.84 79 VAL A N 1
ATOM 620 C CA . VAL A 1 79 ? 31.546 0.642 -16.862 1.00 54.84 79 VAL A CA 1
ATOM 621 C C . VAL A 1 79 ? 32.347 -0.178 -17.878 1.00 54.84 79 VAL A C 1
ATOM 623 O O . VAL A 1 79 ? 33.565 -0.047 -17.951 1.00 54.84 79 VAL A O 1
ATOM 626 N N . THR A 1 80 ? 31.680 -0.951 -18.741 1.00 48.34 80 THR A N 1
ATOM 627 C CA . THR A 1 80 ? 32.354 -1.760 -19.779 1.00 48.34 80 THR A CA 1
ATOM 628 C C . THR A 1 80 ? 33.093 -0.917 -20.822 1.00 48.34 80 THR A C 1
ATOM 630 O O . THR A 1 80 ? 34.172 -1.307 -21.263 1.00 48.34 80 THR A O 1
ATOM 633 N N . LYS A 1 81 ? 32.593 0.277 -21.174 1.00 49.75 81 LYS A N 1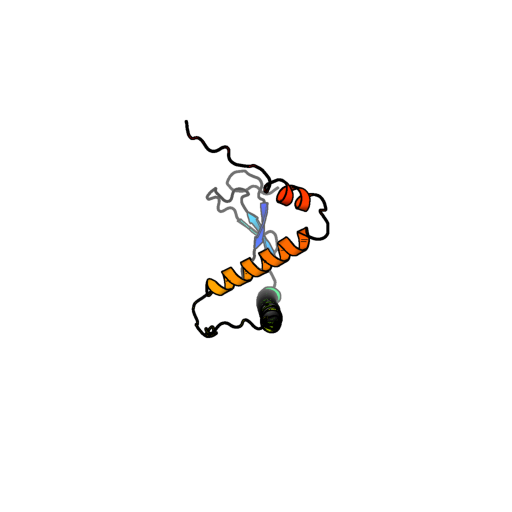
ATOM 634 C CA . LYS A 1 81 ? 33.321 1.221 -22.048 1.00 49.75 81 LYS A CA 1
ATOM 635 C C . LYS A 1 81 ? 34.499 1.925 -21.364 1.00 49.75 81 LYS A C 1
ATOM 637 O O . LYS A 1 81 ? 35.370 2.436 -22.061 1.00 49.75 81 LYS A O 1
ATOM 642 N N . ARG A 1 82 ? 34.539 1.947 -20.028 1.00 47.66 82 ARG A N 1
ATOM 643 C CA . ARG A 1 82 ? 35.667 2.441 -19.221 1.00 47.66 82 ARG A CA 1
ATOM 644 C C . ARG A 1 82 ? 36.630 1.333 -18.799 1.00 47.66 82 ARG A C 1
ATOM 646 O O . ARG A 1 82 ? 37.480 1.579 -17.946 1.00 47.66 82 ARG A O 1
ATOM 653 N N . SER A 1 83 ? 36.555 0.144 -19.408 1.00 45.84 83 SER A N 1
ATOM 654 C CA . SER A 1 83 ? 37.643 -0.821 -19.288 1.00 45.84 83 SER A CA 1
ATOM 655 C C . SER A 1 83 ? 38.892 -0.196 -19.894 1.00 45.84 83 SER A C 1
ATOM 657 O O . SER A 1 83 ? 39.104 -0.218 -21.107 1.00 45.84 83 SER A O 1
ATOM 659 N N . ALA A 1 84 ? 39.732 0.362 -19.025 1.00 51.78 84 ALA A N 1
ATOM 660 C CA . ALA A 1 84 ? 41.146 0.485 -19.291 1.00 51.78 84 ALA A CA 1
ATOM 661 C C . ALA A 1 84 ? 41.598 -0.846 -19.901 1.00 51.78 84 ALA A C 1
ATOM 663 O O . ALA A 1 84 ? 41.240 -1.924 -19.414 1.00 51.78 84 ALA A O 1
ATOM 664 N N . ARG A 1 85 ? 42.290 -0.757 -21.033 1.00 49.84 85 ARG A N 1
ATOM 665 C CA . ARG A 1 85 ? 42.918 -1.902 -21.678 1.00 49.84 85 ARG A CA 1
ATOM 666 C C . ARG A 1 85 ? 43.861 -2.503 -20.630 1.00 49.84 85 ARG A C 1
ATOM 668 O O . ARG A 1 85 ? 44.849 -1.879 -20.267 1.00 49.84 85 ARG A O 1
ATOM 675 N N . CYS A 1 86 ? 43.459 -3.618 -20.031 1.00 49.25 86 CYS A N 1
ATOM 676 C CA . CYS A 1 86 ? 44.265 -4.338 -19.060 1.00 49.25 86 CYS A CA 1
ATOM 677 C C . CYS A 1 86 ? 45.005 -5.414 -19.848 1.00 49.25 86 CYS A C 1
ATOM 679 O O . CYS A 1 86 ? 44.354 -6.284 -20.427 1.00 49.25 86 CYS A O 1
ATOM 681 N N . ASP A 1 87 ? 46.335 -5.344 -19.880 1.00 51.91 87 ASP A N 1
ATOM 682 C CA . ASP A 1 87 ? 47.210 -6.329 -20.531 1.00 51.91 87 ASP A CA 1
ATOM 683 C C . ASP A 1 87 ? 47.286 -7.625 -19.702 1.00 51.91 87 ASP A C 1
ATOM 685 O O . ASP A 1 87 ? 48.341 -8.085 -19.275 1.00 51.91 87 ASP A O 1
ATOM 689 N N . SER A 1 88 ? 46.123 -8.205 -19.415 1.00 57.72 88 SER A N 1
ATOM 690 C CA . SER A 1 88 ? 45.972 -9.492 -18.748 1.00 57.72 88 SER A CA 1
ATOM 691 C C . SER A 1 88 ? 45.765 -10.578 -19.801 1.00 57.72 88 SER A C 1
ATOM 693 O O . SER A 1 88 ? 44.867 -10.491 -20.635 1.00 57.72 88 SER A O 1
ATOM 695 N N . THR A 1 89 ? 46.536 -11.662 -19.715 1.00 51.75 89 THR A N 1
ATOM 696 C CA . THR A 1 89 ? 46.398 -12.869 -20.553 1.00 51.75 89 THR A CA 1
ATOM 697 C C . THR A 1 89 ? 45.149 -13.702 -20.245 1.00 51.75 89 THR A C 1
ATOM 699 O O . THR A 1 89 ? 44.917 -14.724 -20.889 1.00 51.75 89 THR A O 1
ATOM 702 N N . LYS A 1 90 ? 44.326 -13.298 -19.270 1.00 54.06 90 LYS A N 1
ATOM 703 C CA . LYS A 1 90 ? 43.125 -14.031 -18.852 1.00 54.06 90 LYS A CA 1
ATOM 704 C C . LYS A 1 90 ? 41.866 -13.260 -19.248 1.00 54.06 90 LYS A C 1
ATOM 706 O O . LYS A 1 90 ? 41.640 -12.152 -18.769 1.00 54.06 90 LYS A O 1
ATOM 711 N N . SER A 1 91 ? 41.050 -13.868 -20.110 1.00 54.84 91 SER A N 1
ATOM 712 C CA . SER A 1 91 ? 39.730 -13.361 -20.505 1.00 54.84 91 SER A CA 1
ATOM 713 C C . SER A 1 91 ? 38.663 -13.819 -19.510 1.00 54.84 91 SER A C 1
ATOM 715 O O . SER A 1 91 ? 38.603 -15.001 -19.168 1.00 54.84 91 SER A O 1
ATOM 717 N N . LEU A 1 92 ? 37.815 -12.896 -19.048 1.00 52.19 92 LEU A N 1
ATOM 718 C CA . LEU A 1 92 ? 36.683 -13.224 -18.179 1.00 52.19 92 LEU A CA 1
ATOM 719 C C . LEU A 1 92 ? 35.506 -13.698 -19.046 1.00 52.19 92 LEU A C 1
ATOM 721 O O . LEU A 1 92 ? 35.031 -12.957 -19.905 1.00 52.19 92 LEU A O 1
ATOM 725 N N . VAL A 1 93 ? 35.019 -14.920 -18.824 1.00 53.66 93 VAL A N 1
ATOM 726 C CA . VAL A 1 93 ? 33.852 -15.450 -19.547 1.00 53.66 93 VAL A CA 1
ATOM 727 C C . VAL A 1 93 ? 32.576 -14.870 -18.939 1.00 53.66 93 VAL A C 1
ATOM 729 O O . VAL A 1 93 ? 32.157 -15.246 -17.844 1.00 53.66 93 VAL A O 1
ATOM 732 N N . LEU A 1 94 ? 31.950 -13.940 -19.659 1.00 49.28 94 LEU A N 1
ATOM 733 C CA . LEU A 1 94 ? 30.706 -13.291 -19.249 1.00 49.28 94 LEU A CA 1
ATOM 734 C C . LEU A 1 94 ? 29.511 -14.090 -19.778 1.00 49.28 94 LEU A C 1
ATOM 736 O O . LEU A 1 94 ? 29.000 -13.816 -20.860 1.00 49.28 94 LEU A O 1
ATOM 740 N N . GLY A 1 95 ? 29.097 -15.120 -19.041 1.00 45.12 95 GLY A N 1
ATOM 741 C CA . GLY A 1 95 ? 27.969 -15.955 -19.473 1.00 45.12 95 GLY A CA 1
ATOM 742 C C . GLY A 1 95 ? 27.501 -17.032 -18.499 1.00 45.12 95 GLY A C 1
ATOM 743 O O . GLY A 1 95 ? 26.742 -17.907 -18.898 1.00 45.12 95 GLY A O 1
ATOM 744 N N . VAL A 1 96 ? 27.941 -17.009 -17.238 1.00 51.50 96 VAL A N 1
ATOM 745 C CA . VAL A 1 96 ? 27.517 -18.008 -16.246 1.00 51.50 96 VAL A CA 1
ATOM 746 C C . VAL A 1 96 ? 26.266 -17.526 -15.520 1.00 51.50 96 VAL A C 1
ATOM 748 O O . VAL A 1 96 ? 26.244 -16.440 -14.945 1.00 51.50 96 VAL A O 1
ATOM 751 N N . SER A 1 97 ? 25.221 -18.351 -15.538 1.00 47.28 97 SER A N 1
ATOM 752 C CA . SER A 1 97 ? 23.887 -18.064 -14.994 1.00 47.28 97 SER A CA 1
ATOM 753 C C . SER A 1 97 ? 23.813 -18.082 -13.461 1.00 47.28 97 SER A C 1
ATOM 755 O O . SER A 1 97 ? 22.722 -18.093 -12.887 1.00 47.28 97 SER A O 1
ATOM 757 N N . THR A 1 98 ? 24.949 -18.114 -12.762 1.00 44.81 98 THR A N 1
ATOM 758 C CA . THR A 1 98 ? 24.976 -18.119 -11.302 1.00 44.81 98 THR A CA 1
ATOM 759 C C . THR A 1 98 ? 24.629 -16.734 -10.760 1.00 44.81 98 THR A C 1
ATOM 761 O O . THR A 1 98 ? 25.401 -15.784 -10.855 1.00 44.81 98 THR A O 1
ATOM 764 N N . ARG A 1 99 ? 23.417 -16.674 -10.204 1.00 45.69 99 ARG A N 1
ATOM 765 C CA . ARG A 1 99 ? 22.782 -15.701 -9.299 1.00 45.69 99 ARG A CA 1
ATOM 766 C C . ARG A 1 99 ? 23.742 -14.790 -8.502 1.00 45.69 99 ARG A C 1
ATOM 768 O O . ARG A 1 99 ? 23.838 -14.942 -7.296 1.00 45.69 99 ARG A O 1
ATOM 775 N N . TRP A 1 100 ? 24.342 -13.793 -9.153 1.00 48.12 100 TRP A N 1
ATOM 776 C CA . TRP A 1 100 ? 25.383 -12.890 -8.626 1.00 48.12 100 TRP A CA 1
ATOM 777 C C . TRP A 1 100 ? 26.771 -13.539 -8.589 1.00 48.12 100 TRP A C 1
ATOM 779 O O . TRP A 1 100 ? 27.163 -14.170 -7.611 1.00 48.12 100 TRP A O 1
ATOM 789 N N . ASN A 1 101 ? 27.556 -13.345 -9.652 1.00 55.09 101 ASN A N 1
ATOM 790 C CA . ASN A 1 101 ? 28.999 -13.567 -9.579 1.00 55.09 101 ASN A CA 1
ATOM 791 C C . ASN A 1 101 ? 29.548 -12.657 -8.467 1.00 55.09 101 ASN A C 1
ATOM 793 O O . ASN A 1 101 ? 29.517 -11.435 -8.602 1.00 55.09 101 ASN A O 1
ATOM 797 N N . SER A 1 102 ? 30.065 -13.234 -7.383 1.00 53.81 102 SER A N 1
ATOM 798 C CA . SER A 1 102 ? 30.700 -12.492 -6.283 1.00 53.81 102 SER A CA 1
ATOM 799 C C . SER A 1 102 ? 31.804 -11.562 -6.790 1.00 53.81 102 SER A C 1
ATOM 801 O O . SER A 1 102 ? 31.982 -10.472 -6.261 1.00 53.81 102 SER A O 1
ATOM 803 N N . THR A 1 103 ? 32.470 -11.932 -7.887 1.00 53.81 103 THR A N 1
ATOM 804 C CA . THR A 1 103 ? 33.426 -11.091 -8.613 1.00 53.81 103 THR A CA 1
ATOM 805 C C . THR A 1 103 ? 32.821 -9.769 -9.092 1.00 53.81 103 THR A C 1
ATOM 807 O O . THR A 1 103 ? 33.491 -8.749 -9.008 1.00 53.81 103 THR A O 1
ATOM 810 N N . TYR A 1 104 ? 31.565 -9.744 -9.553 1.00 58.19 104 TYR A N 1
ATOM 811 C CA . TYR A 1 104 ? 30.901 -8.500 -9.962 1.00 58.19 104 TYR A CA 1
ATOM 812 C C . TYR A 1 104 ? 30.593 -7.606 -8.767 1.00 58.19 104 TYR A C 1
ATOM 814 O O . TYR A 1 104 ? 30.893 -6.421 -8.830 1.00 58.19 104 TYR A O 1
ATOM 822 N N . ASN A 1 105 ? 30.092 -8.173 -7.666 1.00 57.75 105 ASN A N 1
ATOM 823 C CA . ASN A 1 105 ? 29.859 -7.409 -6.438 1.00 57.75 105 ASN A CA 1
ATOM 824 C C . ASN A 1 105 ? 31.176 -6.840 -5.888 1.00 57.75 105 ASN A C 1
ATOM 826 O O . ASN A 1 105 ? 31.230 -5.690 -5.475 1.00 57.75 105 ASN A O 1
ATOM 830 N N . VAL A 1 106 ? 32.261 -7.619 -5.932 1.00 59.31 106 VAL A N 1
ATOM 831 C CA . VAL A 1 106 ? 33.594 -7.170 -5.503 1.00 59.31 106 VAL A CA 1
ATOM 832 C C . VAL A 1 106 ? 34.133 -6.065 -6.413 1.00 59.31 106 VAL A C 1
ATOM 834 O O . VAL A 1 106 ? 34.725 -5.113 -5.917 1.00 59.31 106 VAL A O 1
ATOM 837 N N . LEU A 1 107 ? 33.911 -6.147 -7.727 1.00 59.28 107 LEU A N 1
ATOM 838 C CA . LEU A 1 107 ? 34.320 -5.101 -8.668 1.00 59.28 107 LEU A CA 1
ATOM 839 C C . LEU A 1 107 ? 33.474 -3.828 -8.537 1.00 59.28 107 LEU A C 1
ATOM 841 O O . LEU A 1 107 ? 34.023 -2.735 -8.645 1.00 59.28 107 LEU A O 1
ATOM 845 N N . GLU A 1 108 ? 32.170 -3.954 -8.288 1.00 57.97 108 GLU A N 1
ATOM 846 C CA . GLU A 1 108 ? 31.265 -2.823 -8.053 1.00 57.97 108 GLU A CA 1
ATOM 847 C C . GLU A 1 108 ? 31.652 -2.089 -6.765 1.00 57.97 108 GLU A C 1
ATOM 849 O O . GLU A 1 108 ? 31.892 -0.884 -6.800 1.00 57.97 108 GLU A O 1
ATOM 854 N N . VAL A 1 109 ? 31.874 -2.829 -5.673 1.00 64.94 109 VAL A N 1
ATOM 855 C CA . VAL A 1 109 ? 32.388 -2.278 -4.411 1.00 64.94 109 VAL A CA 1
ATOM 856 C C . VAL A 1 109 ? 33.770 -1.651 -4.610 1.00 64.94 109 VAL A C 1
ATOM 858 O O . VAL A 1 109 ? 34.003 -0.538 -4.153 1.00 64.94 109 VAL A O 1
ATOM 861 N N . ALA A 1 110 ? 34.690 -2.296 -5.332 1.00 63.09 110 ALA A N 1
ATOM 862 C CA . ALA A 1 110 ? 36.016 -1.732 -5.592 1.00 63.09 110 ALA A CA 1
ATOM 863 C C . ALA A 1 110 ? 35.961 -0.437 -6.428 1.00 63.09 110 ALA A C 1
ATOM 865 O O . ALA A 1 110 ? 36.744 0.484 -6.185 1.00 63.09 110 ALA A O 1
ATOM 866 N N . HIS A 1 111 ? 35.037 -0.341 -7.390 1.00 58.22 111 HIS A N 1
ATOM 867 C CA . HIS A 1 111 ? 34.820 0.875 -8.174 1.00 58.22 111 HIS A CA 1
ATOM 868 C C . HIS A 1 111 ? 34.207 1.989 -7.316 1.00 58.22 111 HIS A C 1
ATOM 870 O O . HIS A 1 111 ? 34.684 3.122 -7.364 1.00 58.22 111 HIS A O 1
ATOM 876 N N . GLU A 1 112 ? 33.208 1.675 -6.487 1.00 58.41 112 GLU A N 1
ATOM 877 C CA . GLU A 1 112 ? 32.626 2.628 -5.535 1.00 58.41 112 GLU A CA 1
ATOM 878 C C . GLU A 1 112 ? 33.656 3.125 -4.515 1.00 58.41 112 GLU A C 1
ATOM 880 O O . GLU A 1 112 ? 33.687 4.317 -4.217 1.00 58.41 112 GLU A O 1
ATOM 885 N N . PHE A 1 113 ? 34.543 2.252 -4.027 1.00 63.84 113 PHE A N 1
ATOM 886 C CA . PHE A 1 113 ? 35.653 2.628 -3.149 1.00 63.84 113 PHE A CA 1
ATOM 887 C C . PHE A 1 113 ? 36.651 3.551 -3.857 1.00 63.84 113 PHE A C 1
ATOM 889 O O . PHE A 1 113 ? 37.054 4.564 -3.288 1.00 63.84 113 PHE A O 1
ATOM 896 N N . LYS A 1 114 ? 37.025 3.264 -5.110 1.00 58.34 114 LYS A N 1
ATOM 897 C CA . LYS A 1 114 ? 37.919 4.131 -5.895 1.00 58.34 114 LYS A CA 1
ATOM 898 C C . LYS A 1 114 ? 37.316 5.524 -6.120 1.00 58.34 114 LYS A C 1
ATOM 900 O O . LYS A 1 114 ? 38.014 6.523 -5.959 1.00 58.34 114 LYS A O 1
ATOM 905 N N . ASP A 1 115 ? 36.023 5.593 -6.427 1.00 57.53 115 ASP A N 1
ATOM 906 C CA . ASP A 1 115 ? 35.291 6.856 -6.578 1.00 57.53 115 ASP A CA 1
ATOM 907 C C . ASP A 1 115 ? 35.041 7.555 -5.229 1.00 57.53 115 ASP A C 1
ATOM 909 O O . ASP A 1 115 ? 34.897 8.776 -5.170 1.00 57.53 115 ASP A O 1
ATOM 913 N N . ALA A 1 116 ? 34.973 6.808 -4.122 1.00 55.34 116 ALA A N 1
ATOM 914 C CA . ALA A 1 116 ? 34.936 7.376 -2.779 1.00 55.34 116 ALA A CA 1
ATOM 915 C C . ALA A 1 116 ? 36.254 8.091 -2.462 1.00 55.34 116 ALA A C 1
ATOM 917 O O . ALA A 1 116 ? 36.209 9.251 -2.075 1.00 55.34 116 ALA A O 1
ATOM 918 N N . PHE A 1 117 ? 37.410 7.471 -2.716 1.00 51.53 117 PHE A N 1
ATOM 919 C CA . PHE A 1 117 ? 38.715 8.109 -2.493 1.00 51.53 117 PHE A CA 1
ATOM 920 C C . PHE A 1 117 ? 38.978 9.296 -3.428 1.00 51.53 117 PHE A C 1
ATOM 922 O O . PHE A 1 117 ? 39.472 10.322 -2.972 1.00 51.53 117 PHE A O 1
ATOM 929 N N . ALA A 1 118 ? 38.543 9.231 -4.690 1.00 55.94 118 ALA A N 1
ATOM 930 C CA . ALA A 1 118 ? 38.624 10.374 -5.604 1.00 55.94 118 ALA A CA 1
ATOM 931 C C . ALA A 1 118 ? 37.790 11.590 -5.144 1.00 55.94 118 ALA A C 1
ATOM 933 O O . ALA A 1 118 ? 38.117 12.724 -5.485 1.00 55.94 118 ALA A O 1
ATOM 934 N N . ARG A 1 119 ? 36.723 11.373 -4.357 1.00 53.53 119 ARG A N 1
ATOM 935 C CA . ARG A 1 119 ? 35.936 12.453 -3.733 1.00 53.53 119 ARG A CA 1
ATOM 936 C C . ARG A 1 119 ? 36.629 13.085 -2.524 1.00 53.53 119 ARG A C 1
ATOM 938 O O . ARG A 1 119 ? 36.322 14.226 -2.204 1.00 53.53 119 ARG A O 1
ATOM 945 N N . TYR A 1 120 ? 37.551 12.377 -1.870 1.00 51.41 120 TYR A N 1
ATOM 946 C CA . TYR A 1 120 ? 38.332 12.916 -0.751 1.00 51.41 120 TYR A CA 1
ATOM 947 C C . TYR A 1 120 ? 39.562 13.724 -1.206 1.00 51.41 120 TYR A C 1
ATOM 949 O O . TYR A 1 120 ? 40.011 14.590 -0.459 1.00 51.41 120 TYR A O 1
ATOM 957 N N . ASP A 1 121 ? 40.063 13.505 -2.428 1.00 54.84 121 ASP A N 1
ATOM 958 C CA . ASP A 1 121 ? 41.298 14.127 -2.942 1.00 54.84 121 ASP A CA 1
ATOM 959 C C . ASP A 1 121 ? 41.179 15.615 -3.333 1.00 54.84 121 ASP A C 1
ATOM 961 O O . ASP A 1 121 ? 42.193 16.251 -3.613 1.00 54.84 121 ASP A O 1
ATOM 965 N N . LEU A 1 122 ? 39.975 16.204 -3.354 1.00 51.94 122 LEU A N 1
ATOM 966 C CA . LEU A 1 122 ? 39.786 17.585 -3.832 1.00 51.94 122 LEU A CA 1
ATOM 967 C C . LEU A 1 122 ? 39.417 18.617 -2.758 1.00 51.94 122 LEU A C 1
ATOM 969 O O . LEU A 1 122 ? 39.458 19.807 -3.056 1.00 51.94 122 LEU A O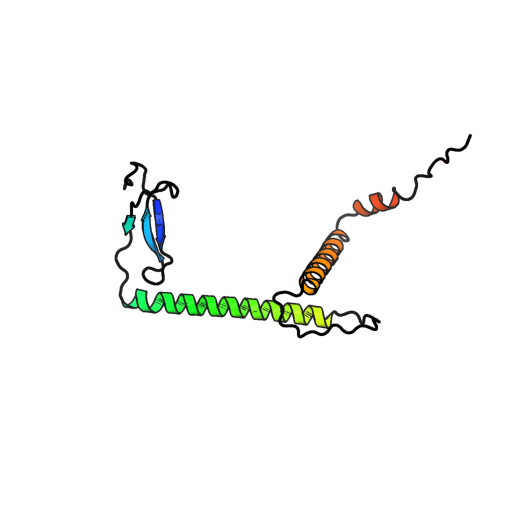 1
ATOM 973 N N . GLU A 1 123 ? 39.106 18.212 -1.523 1.00 53.97 123 GLU A N 1
ATOM 974 C CA . GLU A 1 123 ? 38.624 19.165 -0.502 1.00 53.97 123 GLU A CA 1
ATOM 975 C C . GLU A 1 123 ? 39.314 19.078 0.869 1.00 53.97 123 GLU A C 1
ATOM 977 O O . GLU A 1 123 ? 39.043 19.911 1.729 1.00 53.97 123 GLU A O 1
ATOM 982 N N . ASN A 1 124 ? 40.257 18.156 1.094 1.00 48.28 124 ASN A N 1
ATOM 983 C CA . ASN A 1 124 ? 40.991 18.087 2.363 1.00 48.28 124 ASN A CA 1
ATOM 984 C C . ASN A 1 124 ? 42.508 18.131 2.161 1.00 48.28 124 ASN A C 1
ATOM 986 O O . ASN A 1 124 ? 43.181 17.107 2.076 1.00 48.28 124 ASN A O 1
ATOM 990 N N . VAL A 1 125 ? 43.057 19.348 2.193 1.00 53.16 125 VAL A N 1
ATOM 991 C CA . VAL A 1 125 ? 44.507 19.626 2.263 1.00 53.16 125 VAL A CA 1
ATOM 992 C C . VAL A 1 125 ? 45.154 19.004 3.523 1.00 53.16 125 VAL A C 1
ATOM 994 O O . VAL A 1 125 ? 46.373 18.880 3.598 1.00 53.16 125 VAL A O 1
ATOM 997 N N . ASP A 1 126 ? 44.354 18.546 4.491 1.00 51.47 126 ASP A N 1
ATOM 998 C CA . ASP A 1 126 ? 44.825 18.047 5.789 1.00 51.47 126 ASP A CA 1
ATOM 999 C C . ASP A 1 126 ? 45.175 16.539 5.813 1.00 51.47 126 ASP A C 1
ATOM 1001 O O . ASP A 1 126 ? 45.979 16.091 6.629 1.00 51.47 126 ASP A O 1
ATOM 1005 N N . PHE A 1 127 ? 44.664 15.726 4.876 1.00 42.78 127 PHE A N 1
ATOM 1006 C CA . PHE A 1 127 ? 44.948 14.276 4.872 1.00 42.78 127 PHE A CA 1
ATOM 1007 C C . PHE A 1 127 ? 46.331 13.916 4.303 1.00 42.78 127 PHE A C 1
ATOM 1009 O O . PHE A 1 127 ? 46.938 12.926 4.721 1.00 42.78 127 PHE A O 1
ATOM 1016 N N . GLY A 1 128 ? 46.876 14.732 3.394 1.00 43.75 128 GLY A N 1
ATOM 1017 C CA . GLY A 1 128 ? 48.203 14.501 2.805 1.00 43.75 128 GLY A CA 1
ATOM 1018 C C . GLY A 1 128 ? 49.354 14.625 3.813 1.00 43.75 128 GLY A C 1
ATOM 1019 O O . GLY A 1 128 ? 50.388 13.975 3.664 1.00 43.75 128 GLY A O 1
ATOM 1020 N N . LEU A 1 129 ? 49.163 15.405 4.882 1.00 47.41 129 LEU A N 1
ATOM 1021 C CA . LEU A 1 129 ? 50.159 15.615 5.938 1.00 47.41 129 LEU A CA 1
ATOM 1022 C C . LEU A 1 129 ? 50.319 14.406 6.872 1.00 47.41 129 LEU A C 1
ATOM 1024 O O . LEU A 1 129 ? 51.416 14.180 7.390 1.00 47.41 129 LEU A O 1
ATOM 1028 N N . HIS A 1 130 ? 49.273 13.593 7.044 1.00 45.12 130 HIS A N 1
ATOM 1029 C CA . HIS A 1 130 ? 49.341 12.381 7.865 1.00 45.12 130 HIS A CA 1
ATOM 1030 C C . HIS A 1 130 ? 50.120 11.242 7.195 1.00 45.12 130 HIS A C 1
ATOM 1032 O O . HIS A 1 130 ? 50.800 10.488 7.883 1.00 45.12 130 HIS A O 1
ATOM 1038 N N . ILE A 1 131 ? 50.109 11.154 5.861 1.00 43.69 131 ILE A N 1
ATOM 1039 C CA . ILE A 1 131 ? 50.837 10.101 5.131 1.00 43.69 131 ILE A CA 1
ATOM 1040 C C . ILE A 1 131 ? 52.349 10.388 5.082 1.00 43.69 131 ILE A C 1
ATOM 1042 O O . ILE A 1 131 ? 53.161 9.462 5.065 1.00 43.69 131 ILE A O 1
ATOM 1046 N N . ILE A 1 132 ? 52.753 11.663 5.089 1.00 45.59 132 ILE A N 1
ATOM 1047 C CA . ILE A 1 132 ? 54.173 12.048 5.018 1.00 45.59 132 ILE A CA 1
ATOM 1048 C C . ILE A 1 132 ? 54.873 11.886 6.380 1.00 45.59 132 ILE A C 1
ATOM 1050 O O . ILE A 1 132 ? 56.061 11.564 6.416 1.00 45.59 132 ILE A O 1
ATOM 1054 N N . ARG A 1 133 ? 54.158 12.045 7.504 1.00 44.00 133 ARG A N 1
ATOM 1055 C CA . ARG A 1 133 ? 54.755 11.942 8.850 1.00 44.00 133 ARG A CA 1
ATOM 1056 C C . ARG A 1 133 ? 55.114 10.516 9.286 1.00 44.00 133 ARG A C 1
ATOM 1058 O O . ARG A 1 133 ? 56.059 10.368 10.056 1.00 44.00 133 ARG A O 1
ATOM 1065 N N . ASP A 1 134 ? 54.471 9.486 8.740 1.00 43.84 134 ASP A N 1
ATOM 1066 C CA . ASP A 1 134 ? 54.766 8.085 9.096 1.00 43.84 134 ASP A CA 1
ATOM 1067 C C . ASP A 1 134 ? 55.956 7.470 8.337 1.00 43.84 134 ASP A C 1
ATOM 1069 O O . ASP A 1 134 ? 56.364 6.346 8.621 1.00 43.84 134 ASP A O 1
ATOM 1073 N N . LYS A 1 135 ? 56.590 8.201 7.409 1.00 43.41 135 LYS A N 1
ATOM 1074 C CA . LYS A 1 135 ? 57.798 7.723 6.704 1.00 43.41 135 LYS A CA 1
ATOM 1075 C C . LYS A 1 135 ? 59.124 8.084 7.384 1.00 43.41 135 LYS A C 1
ATOM 1077 O O . LYS A 1 135 ? 60.168 8.011 6.741 1.00 43.41 135 LYS A O 1
ATOM 1082 N N . GLY A 1 136 ? 59.108 8.473 8.660 1.00 48.03 136 GLY A N 1
ATOM 1083 C CA . GLY A 1 136 ? 60.276 9.076 9.311 1.00 48.03 136 GLY A CA 1
ATOM 1084 C C . GLY A 1 136 ? 60.593 8.638 10.737 1.00 48.03 136 GLY A C 1
ATOM 1085 O O . GLY A 1 136 ? 61.216 9.424 11.441 1.00 48.03 136 GLY A O 1
ATOM 1086 N N . HIS A 1 137 ? 60.195 7.449 11.199 1.00 37.06 137 HIS A N 1
ATOM 1087 C CA . HIS A 1 137 ? 60.706 6.921 12.473 1.00 37.06 137 HIS A CA 1
ATOM 1088 C C . HIS A 1 137 ? 61.637 5.733 12.229 1.00 37.06 137 HIS A C 1
ATOM 1090 O O . HIS A 1 137 ? 61.214 4.616 11.941 1.00 37.06 137 HIS A O 1
ATOM 1096 N N . LEU A 1 138 ? 62.935 6.034 12.315 1.00 39.94 138 LEU A N 1
ATOM 1097 C CA . LEU A 1 138 ? 64.025 5.076 12.444 1.00 39.94 138 LEU A CA 1
ATOM 1098 C C . LEU A 1 138 ? 63.749 4.167 13.648 1.00 39.94 138 LEU A C 1
ATOM 1100 O O . LEU A 1 138 ? 63.579 4.645 14.769 1.00 39.94 138 LEU A O 1
ATOM 1104 N N . VAL A 1 139 ? 63.713 2.861 13.400 1.00 37.97 139 VAL A N 1
ATOM 1105 C CA . VAL A 1 139 ? 63.748 1.823 14.433 1.00 37.97 139 VAL A CA 1
ATOM 1106 C C . VAL A 1 139 ? 65.123 1.888 15.112 1.00 37.97 139 VAL A C 1
ATOM 1108 O O . VAL A 1 139 ? 66.123 1.752 14.405 1.00 37.97 139 VAL A O 1
ATOM 1111 N N . PRO A 1 140 ? 65.230 2.075 16.441 1.00 37.03 140 PRO A N 1
ATOM 1112 C CA . PRO A 1 140 ? 66.485 1.833 17.135 1.00 37.03 140 PRO A CA 1
ATOM 1113 C C . PRO A 1 140 ? 66.735 0.322 17.151 1.00 37.03 140 PRO A C 1
ATOM 1115 O O . PRO A 1 140 ? 65.933 -0.448 17.680 1.00 37.03 140 PRO A O 1
ATOM 1118 N N . THR A 1 141 ? 67.834 -0.098 16.537 1.00 36.34 141 THR A N 1
ATOM 1119 C CA . THR A 1 141 ? 68.402 -1.441 16.663 1.00 36.34 141 THR A CA 1
ATOM 1120 C C . THR A 1 141 ? 68.803 -1.685 18.118 1.00 36.34 141 THR A C 1
ATOM 1122 O O . THR A 1 141 ? 69.644 -0.965 18.652 1.00 36.34 141 THR A O 1
ATOM 1125 N N . LEU A 1 142 ? 68.193 -2.690 18.750 1.00 40.47 142 LEU A N 1
ATOM 1126 C CA . LEU A 1 142 ? 68.756 -3.390 19.905 1.00 40.47 142 LEU A CA 1
ATOM 1127 C C . LEU A 1 142 ? 69.856 -4.314 19.384 1.00 40.47 142 LEU A C 1
ATOM 1129 O O . LEU A 1 142 ? 69.480 -5.255 18.699 1.00 40.47 142 LEU A O 1
ATOM 1133 N N . GLU A 1 143 ? 71.125 -4.063 19.718 1.00 37.66 143 GLU A N 1
ATOM 1134 C CA . GLU A 1 143 ? 72.144 -5.074 20.073 1.00 37.66 143 GLU A CA 1
ATOM 1135 C C . GLU A 1 143 ? 73.205 -4.398 20.978 1.00 37.66 143 GLU A C 1
ATOM 1137 O O . GLU A 1 143 ? 73.734 -3.350 20.611 1.00 37.66 143 GLU A O 1
ATOM 1142 N N . ASP A 1 144 ? 73.394 -5.003 22.161 1.00 40.38 144 ASP A N 1
ATOM 1143 C CA . ASP A 1 144 ? 74.447 -4.934 23.204 1.00 40.38 144 ASP A CA 1
ATOM 1144 C C . ASP A 1 144 ? 75.079 -3.599 23.665 1.00 40.38 144 ASP A C 1
ATOM 1146 O O . ASP A 1 144 ? 75.923 -3.005 22.955 1.00 40.38 144 ASP A O 1
#

Organism: Artemisia annua (NCBI:txid35608)

Sequence (144 aa):
MVNCFCGNQAVMRTSWTHTNPGRRFLSCAQIVTNCDFFLWFDPPMCARARAIIPGLLTARNALEAHEVGIKHLLRLRVVTKRSARCDSTKSLVLGVSTRWNSTYNVLEVAHEFKDAFARYDLENVDFGLHIIRDKGHLVPTLED

Foldseek 3Di:
DDAFPVRHDWDKDADCDLQGHRWIWTDDPDPPPPGPGIGTPDDHDDPVCSVVVSVVVVVVVVVVVVVVVVVVVVVVVVVVVPPDPDPDPDDDDDDDPPPDDVVVVVVVVVVVVVVVVVVVVPPDPPPVVVVVVVVDDDDDDDDD

Secondary structure (DSSP, 8-state):
--B-TTSSBPEEEE--SSSSTT-EEEE-S-SSS----EEESSPPPPHHHHHHHHHHHHHHHHHHHHHHHHHHHHHHHHHHHT------S---------SS-HHHHHHHHHHHHHHHHHHHTTT-TTHHHHHHHTT--PPPP---